Protein AF-A0A6B3GHY4-F1 (afdb_monomer_lite)

Radius of gyration: 17.7 Å; chains: 1; bounding box: 44×25×48 Å

Foldseek 3Di:
DDDDPPPDLVVLLVVLVVLLVVLVVVLVVLVVVLVVCVVVPHDPVCVVVSVVVNVVSVVSSVVSVVSNVCSVVVVD

Structure (mmCIF, N/CA/C/O backbone):
data_AF-A0A6B3GHY4-F1
#
_entry.id   AF-A0A6B3GHY4-F1
#
loop_
_atom_site.group_PDB
_atom_site.id
_atom_site.type_symbol
_atom_site.label_atom_id
_atom_site.label_alt_id
_atom_site.label_comp_id
_atom_site.label_asym_id
_atom_site.label_entity_id
_atom_site.label_seq_id
_atom_site.pdbx_PDB_ins_code
_atom_site.Cartn_x
_atom_site.Cartn_y
_atom_site.Cartn_z
_atom_site.occupancy
_atom_site.B_iso_or_equiv
_atom_site.auth_seq_id
_atom_site.auth_comp_id
_atom_site.auth_asym_id
_atom_site.auth_atom_id
_atom_site.pdbx_PDB_model_num
ATOM 1 N N . GLY A 1 1 ? 22.690 -13.499 -31.324 1.00 41.81 1 GLY A N 1
ATOM 2 C CA . GLY A 1 1 ? 23.147 -14.308 -30.186 1.00 41.81 1 GLY A CA 1
ATOM 3 C C . GLY A 1 1 ? 22.196 -14.031 -29.061 1.00 41.81 1 GLY A C 1
ATOM 4 O O . GLY A 1 1 ? 22.216 -12.927 -28.540 1.00 41.81 1 GLY A O 1
ATOM 5 N N . ASP A 1 2 ? 21.293 -14.976 -28.846 1.00 51.88 2 ASP A N 1
ATOM 6 C CA . ASP A 1 2 ? 20.100 -14.885 -28.008 1.00 51.88 2 ASP A CA 1
ATOM 7 C C . ASP A 1 2 ? 20.396 -14.578 -26.543 1.00 51.88 2 ASP A C 1
ATOM 9 O O . ASP A 1 2 ? 21.440 -14.965 -26.018 1.00 51.88 2 ASP A O 1
ATOM 13 N N . GLY A 1 3 ? 19.425 -13.964 -25.861 1.00 42.66 3 GLY A N 1
ATOM 14 C CA . GLY A 1 3 ? 19.425 -13.972 -24.402 1.00 42.66 3 GLY A CA 1
ATOM 15 C C . GLY A 1 3 ? 18.801 -12.757 -23.743 1.00 42.66 3 GLY A C 1
ATOM 16 O O . GLY A 1 3 ? 19.470 -12.055 -22.999 1.00 42.66 3 GLY A O 1
ATOM 17 N N . LEU A 1 4 ? 17.495 -12.589 -23.933 1.00 56.94 4 LEU A N 1
ATOM 18 C CA . LEU A 1 4 ? 16.619 -11.866 -23.013 1.00 56.94 4 LEU A CA 1
ATOM 19 C C . LEU A 1 4 ? 16.690 -10.324 -23.036 1.00 56.94 4 LEU A C 1
ATOM 21 O O . LEU A 1 4 ? 17.201 -9.689 -22.117 1.00 56.94 4 LEU A O 1
ATOM 25 N N . GLY A 1 5 ? 15.954 -9.716 -23.971 1.00 48.56 5 GLY A N 1
ATOM 26 C CA . GLY A 1 5 ? 15.418 -8.346 -23.846 1.00 48.56 5 GLY A CA 1
ATOM 27 C C . GLY A 1 5 ? 14.378 -8.173 -22.717 1.00 48.56 5 GLY A C 1
ATOM 28 O O . GLY A 1 5 ? 13.550 -7.275 -22.769 1.00 48.56 5 GLY A O 1
ATOM 29 N N . PHE A 1 6 ? 14.405 -9.040 -21.697 1.00 52.78 6 PHE A N 1
ATOM 30 C CA . PHE A 1 6 ? 13.508 -9.070 -20.533 1.00 52.78 6 PHE A CA 1
ATOM 31 C C . PHE A 1 6 ? 13.977 -8.164 -19.377 1.00 52.78 6 PHE A C 1
ATOM 33 O O . PHE A 1 6 ? 13.400 -8.218 -18.293 1.00 52.78 6 PHE A O 1
ATOM 40 N N . ARG A 1 7 ? 15.061 -7.393 -19.539 1.00 55.19 7 ARG A N 1
ATOM 41 C CA . ARG A 1 7 ? 15.861 -6.939 -18.388 1.00 55.19 7 ARG A CA 1
ATOM 42 C C . ARG A 1 7 ? 15.629 -5.530 -17.838 1.00 55.19 7 ARG A C 1
ATOM 44 O O . ARG A 1 7 ? 16.239 -5.235 -16.819 1.00 55.19 7 ARG A O 1
ATOM 51 N N . SER A 1 8 ? 14.731 -4.710 -18.377 1.00 56.56 8 SER A N 1
ATOM 52 C CA . SER A 1 8 ? 14.312 -3.486 -17.659 1.00 56.56 8 SER A CA 1
ATOM 53 C C . SER A 1 8 ? 12.803 -3.265 -17.710 1.00 56.56 8 SER A C 1
ATOM 55 O O . SER A 1 8 ? 12.155 -3.360 -16.672 1.00 56.56 8 SER A O 1
ATOM 57 N N . GLY A 1 9 ? 12.219 -3.128 -18.902 1.00 62.19 9 GLY A N 1
ATOM 58 C CA . GLY A 1 9 ? 10.795 -2.792 -19.024 1.00 62.19 9 GLY A CA 1
ATOM 59 C C . GLY A 1 9 ? 9.832 -3.937 -18.675 1.00 62.19 9 GLY A C 1
ATOM 60 O O . GLY A 1 9 ? 8.913 -3.765 -17.882 1.00 62.19 9 GLY A O 1
ATOM 61 N N . ALA A 1 10 ? 10.037 -5.147 -19.212 1.00 68.50 10 ALA A N 1
ATOM 62 C CA . ALA A 1 10 ? 9.048 -6.232 -19.089 1.00 68.50 10 ALA A CA 1
ATOM 63 C C . ALA A 1 10 ? 8.819 -6.711 -17.640 1.00 68.50 10 ALA A C 1
ATOM 65 O O . ALA A 1 10 ? 7.680 -6.963 -17.245 1.00 68.50 10 ALA A O 1
ATOM 66 N N . LEU A 1 11 ? 9.882 -6.810 -16.832 1.00 70.25 11 LEU A N 1
ATOM 67 C CA . LEU A 1 11 ? 9.760 -7.134 -15.405 1.00 70.25 11 LEU A CA 1
ATOM 68 C C . LEU A 1 11 ? 9.110 -5.990 -14.614 1.00 70.25 11 LEU A C 1
ATOM 70 O O . LEU A 1 11 ? 8.306 -6.265 -13.725 1.00 70.25 11 LEU A O 1
ATOM 74 N N . GLY A 1 12 ? 9.403 -4.733 -14.967 1.00 73.62 12 GLY A N 1
ATOM 75 C CA . GLY A 1 12 ? 8.765 -3.555 -14.380 1.00 73.62 12 GLY A CA 1
ATOM 76 C C . GLY A 1 12 ? 7.259 -3.499 -14.649 1.00 73.62 12 GLY A C 1
ATOM 77 O O . GLY A 1 12 ? 6.490 -3.225 -13.732 1.00 73.62 12 GLY A O 1
ATOM 78 N N . VAL A 1 13 ? 6.817 -3.860 -15.861 1.00 78.69 13 VAL A N 1
ATOM 79 C CA . VAL A 1 13 ? 5.385 -3.950 -16.204 1.00 78.69 13 VAL A CA 1
ATOM 80 C C . VAL A 1 13 ? 4.689 -5.033 -15.387 1.00 78.69 13 VAL A C 1
ATOM 82 O O . VAL A 1 13 ? 3.658 -4.767 -14.775 1.00 78.69 13 VAL A O 1
ATOM 85 N N . VAL A 1 14 ? 5.235 -6.254 -15.351 1.00 81.44 14 VAL A N 1
ATOM 86 C CA . VAL A 1 14 ? 4.612 -7.366 -14.609 1.00 81.44 14 VAL A CA 1
ATOM 87 C C . VAL A 1 14 ? 4.522 -7.034 -13.120 1.00 81.44 14 VAL A C 1
ATOM 89 O O . VAL A 1 14 ? 3.473 -7.238 -12.510 1.00 81.44 14 VAL A O 1
ATOM 92 N N . PHE A 1 15 ? 5.589 -6.474 -12.547 1.00 82.50 15 PHE A N 1
ATOM 93 C CA . PHE A 1 15 ? 5.591 -6.033 -11.158 1.00 82.50 15 PHE A CA 1
ATOM 94 C C . PHE A 1 15 ? 4.573 -4.912 -10.910 1.00 82.50 15 PHE A C 1
ATOM 96 O O . PHE A 1 15 ? 3.801 -5.006 -9.959 1.00 82.50 15 PHE A O 1
ATOM 103 N N . GLY A 1 16 ? 4.505 -3.909 -11.791 1.00 84.00 16 GLY A N 1
ATOM 104 C CA . GLY A 1 16 ? 3.540 -2.812 -11.701 1.00 84.00 16 GLY A CA 1
ATOM 105 C C . GLY A 1 16 ? 2.088 -3.293 -11.758 1.00 84.00 16 GLY A C 1
ATOM 106 O O . GLY A 1 16 ? 1.274 -2.890 -10.932 1.00 84.00 16 GLY A O 1
ATOM 107 N N . ILE A 1 17 ? 1.762 -4.222 -12.666 1.00 86.06 17 ILE A N 1
ATOM 108 C CA . ILE A 1 17 ? 0.415 -4.816 -12.760 1.00 86.06 17 ILE A CA 1
ATOM 109 C C . ILE A 1 17 ? 0.058 -5.534 -11.457 1.00 86.06 17 ILE A C 1
ATOM 111 O O . ILE A 1 17 ? -1.020 -5.317 -10.903 1.00 86.06 17 ILE A O 1
ATOM 115 N N . VAL A 1 18 ? 0.960 -6.381 -10.955 1.00 89.38 18 VAL A N 1
ATOM 116 C CA . VAL A 1 18 ? 0.738 -7.128 -9.710 1.00 89.38 18 VAL A CA 1
ATOM 117 C C . VAL A 1 18 ? 0.567 -6.168 -8.531 1.00 89.38 18 VAL A C 1
ATOM 119 O O . VAL A 1 18 ? -0.356 -6.340 -7.736 1.00 89.38 18 VAL A O 1
ATOM 122 N N . ALA A 1 19 ? 1.391 -5.124 -8.447 1.00 87.38 19 ALA A N 1
ATOM 123 C CA . ALA A 1 19 ? 1.308 -4.103 -7.411 1.00 87.38 19 ALA A CA 1
ATOM 124 C C . ALA A 1 19 ? -0.018 -3.322 -7.457 1.00 87.38 19 ALA A C 1
ATOM 126 O O . ALA A 1 19 ? -0.622 -3.107 -6.408 1.00 87.38 19 ALA A O 1
ATOM 127 N N . ILE A 1 20 ? -0.527 -2.968 -8.644 1.00 89.25 20 ILE A N 1
ATOM 128 C CA . ILE A 1 20 ? -1.836 -2.309 -8.804 1.00 89.25 20 ILE A CA 1
ATOM 129 C C . ILE A 1 20 ? -2.973 -3.221 -8.340 1.00 89.25 20 ILE A C 1
ATOM 131 O O . ILE A 1 20 ? -3.854 -2.774 -7.608 1.00 89.25 20 ILE A O 1
ATOM 135 N N . VAL A 1 21 ? -2.957 -4.500 -8.729 1.00 91.69 21 VAL A N 1
ATOM 136 C CA . VAL A 1 21 ? -3.999 -5.467 -8.336 1.00 91.69 21 VAL A CA 1
ATOM 137 C C . VAL A 1 21 ? -3.999 -5.687 -6.823 1.00 91.69 21 VAL A C 1
ATOM 139 O O . VAL A 1 21 ? -5.059 -5.667 -6.196 1.00 91.69 21 VAL A O 1
ATOM 142 N N . ILE A 1 22 ? -2.818 -5.846 -6.220 1.00 92.31 22 ILE A N 1
ATOM 143 C CA . ILE A 1 22 ? -2.669 -5.969 -4.766 1.00 92.31 22 ILE A CA 1
ATOM 144 C C . ILE A 1 22 ? -3.135 -4.686 -4.075 1.00 92.31 22 ILE A C 1
ATOM 146 O O . ILE A 1 22 ? -3.909 -4.758 -3.125 1.00 92.31 22 ILE A O 1
ATOM 150 N N . GLY A 1 23 ? -2.723 -3.518 -4.569 1.00 90.19 23 GLY A N 1
ATOM 151 C CA . GLY A 1 23 ? -3.143 -2.225 -4.038 1.00 90.19 23 GLY A CA 1
ATOM 152 C C . GLY A 1 23 ? -4.660 -2.054 -4.076 1.00 90.19 23 GLY A C 1
ATOM 153 O O . GLY A 1 23 ? -5.258 -1.681 -3.071 1.00 90.19 23 GLY A O 1
ATOM 154 N N . ALA A 1 24 ? -5.310 -2.402 -5.190 1.00 89.81 24 ALA A N 1
ATOM 155 C CA . ALA A 1 24 ? -6.764 -2.348 -5.322 1.00 89.81 24 ALA A CA 1
ATOM 156 C C . ALA A 1 24 ? -7.476 -3.298 -4.342 1.00 89.81 24 ALA A C 1
ATOM 158 O O . ALA A 1 24 ? -8.472 -2.914 -3.726 1.00 89.81 24 ALA A O 1
ATOM 159 N N . ALA A 1 25 ? -6.949 -4.511 -4.144 1.00 92.38 25 ALA A N 1
ATOM 160 C CA . ALA A 1 25 ? -7.468 -5.439 -3.142 1.00 92.38 25 ALA A CA 1
ATOM 161 C C . ALA A 1 25 ? -7.300 -4.886 -1.717 1.00 92.38 25 ALA A C 1
ATOM 163 O O . ALA A 1 25 ? -8.241 -4.930 -0.926 1.00 92.38 25 ALA A O 1
ATOM 164 N N . ILE A 1 26 ? -6.139 -4.302 -1.404 1.00 90.69 26 ILE A N 1
ATOM 165 C CA . ILE A 1 26 ? -5.873 -3.636 -0.124 1.00 90.69 26 ILE A CA 1
ATOM 166 C C . ILE A 1 26 ? -6.830 -2.459 0.078 1.00 90.69 26 ILE A C 1
ATOM 168 O O . ILE A 1 26 ? -7.374 -2.308 1.166 1.00 90.69 26 ILE A O 1
ATOM 172 N N . LEU A 1 27 ? -7.099 -1.651 -0.948 1.00 91.50 27 LEU A N 1
ATOM 173 C CA . LEU A 1 27 ? -8.048 -0.541 -0.860 1.00 91.50 27 LEU A CA 1
ATOM 174 C C . LEU A 1 27 ? -9.466 -1.041 -0.554 1.00 91.50 27 LEU A C 1
ATOM 176 O O . LEU A 1 27 ? -10.130 -0.497 0.324 1.00 91.50 27 LEU A O 1
ATOM 180 N N . ALA A 1 28 ? -9.912 -2.105 -1.225 1.00 90.38 28 ALA A N 1
ATOM 181 C CA . ALA A 1 28 ? -11.212 -2.720 -0.968 1.00 90.38 28 ALA A CA 1
ATOM 182 C C . ALA A 1 28 ? -11.318 -3.298 0.455 1.00 90.38 28 ALA A C 1
ATOM 184 O O . ALA A 1 28 ? -12.365 -3.184 1.092 1.00 90.38 28 ALA A O 1
ATOM 185 N N . LEU A 1 29 ? -10.235 -3.891 0.971 1.00 89.50 29 LEU A N 1
ATOM 186 C CA . LEU A 1 29 ? -10.161 -4.363 2.355 1.00 89.50 29 LEU A CA 1
ATOM 187 C C . LEU A 1 29 ? -10.190 -3.203 3.355 1.00 89.50 29 LEU A C 1
ATOM 189 O O . LEU A 1 29 ? -10.941 -3.281 4.323 1.00 89.50 29 LEU A O 1
ATOM 193 N N . ASN A 1 30 ? -9.452 -2.117 3.099 1.00 87.44 30 ASN A N 1
ATOM 194 C CA . ASN A 1 30 ? -9.496 -0.914 3.933 1.00 87.44 30 ASN A CA 1
ATOM 195 C C . ASN A 1 30 ? -10.914 -0.330 3.975 1.00 87.44 30 ASN A C 1
ATOM 197 O O . ASN A 1 30 ? -11.401 -0.013 5.053 1.00 87.44 30 ASN A O 1
ATOM 201 N N . PHE A 1 31 ? -11.607 -0.245 2.833 1.00 87.25 31 PHE A N 1
ATOM 202 C CA . PHE A 1 31 ? -12.999 0.218 2.788 1.00 87.25 31 PHE A CA 1
ATOM 203 C C . PHE A 1 31 ? -13.924 -0.641 3.652 1.00 87.25 31 PHE A C 1
ATOM 205 O O . PHE A 1 31 ? -14.694 -0.092 4.435 1.00 87.25 31 PHE A O 1
ATOM 212 N N . LYS A 1 32 ? -13.803 -1.972 3.565 1.00 87.38 32 LYS A N 1
ATOM 213 C CA . LYS A 1 32 ? -14.543 -2.894 4.439 1.00 87.38 32 LYS A CA 1
ATOM 214 C C . LYS A 1 32 ? -14.244 -2.664 5.913 1.00 87.38 32 LYS A C 1
ATOM 216 O O . LYS A 1 32 ? -15.160 -2.636 6.719 1.00 87.38 32 LYS A O 1
ATOM 221 N N . GLN A 1 33 ? -12.977 -2.460 6.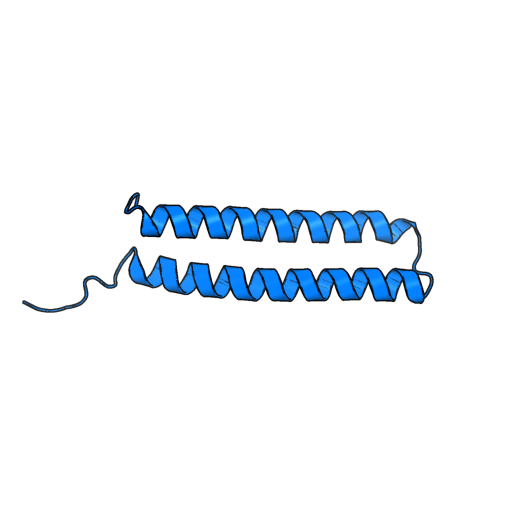259 1.00 82.62 33 GLN A N 1
ATOM 222 C CA . GLN A 1 33 ? -12.567 -2.192 7.635 1.00 82.62 33 GLN A CA 1
ATOM 223 C C . GLN A 1 33 ? -13.184 -0.900 8.183 1.00 82.62 33 GLN A C 1
ATOM 225 O O . GLN A 1 33 ? -13.574 -0.852 9.347 1.00 82.62 33 GLN A O 1
ATOM 230 N N . VAL A 1 34 ? -13.298 0.134 7.344 1.00 83.06 34 VAL A N 1
ATOM 231 C CA . VAL A 1 34 ? -13.982 1.383 7.706 1.00 83.06 34 VAL A CA 1
ATOM 232 C C . VAL A 1 34 ? -15.483 1.160 7.883 1.00 83.06 34 VAL A C 1
ATOM 234 O O . VAL A 1 34 ? -16.056 1.644 8.853 1.00 83.06 34 VAL A O 1
ATOM 237 N N . GLU A 1 35 ? -16.118 0.411 6.983 1.00 83.31 35 GLU A N 1
ATOM 238 C CA . GLU A 1 35 ? -17.553 0.108 7.041 1.00 83.31 35 GLU A CA 1
ATOM 239 C C . GLU A 1 35 ? -17.914 -0.717 8.288 1.00 83.31 35 GLU A C 1
ATOM 241 O O . GLU A 1 35 ? -18.837 -0.357 9.021 1.00 83.31 35 GLU A O 1
ATOM 246 N N . ASP A 1 36 ? -17.120 -1.748 8.594 1.00 82.88 36 ASP A N 1
ATOM 247 C CA . ASP A 1 36 ? -17.237 -2.533 9.823 1.00 82.88 36 ASP A CA 1
ATOM 248 C C . ASP A 1 36 ? -16.986 -1.653 11.059 1.00 82.88 36 ASP A C 1
ATOM 250 O O . ASP A 1 36 ? -17.756 -1.694 12.018 1.00 82.88 36 ASP A O 1
ATOM 254 N N . GLY A 1 37 ? -15.962 -0.793 11.038 1.00 77.75 37 GLY A N 1
ATOM 255 C CA . GLY A 1 37 ? -15.678 0.147 12.125 1.00 77.75 37 GLY A CA 1
ATOM 256 C C . GLY A 1 37 ? -16.864 1.064 12.441 1.00 77.75 37 GLY A C 1
ATOM 257 O O . GLY A 1 37 ? -17.238 1.213 13.603 1.00 77.75 37 GLY A O 1
ATOM 258 N N . ILE A 1 38 ? -17.520 1.613 11.416 1.00 76.19 38 ILE A N 1
ATOM 259 C CA . ILE A 1 38 ? -18.726 2.437 11.583 1.00 76.19 38 ILE A CA 1
ATOM 260 C C . ILE A 1 38 ? -19.895 1.592 12.118 1.00 76.19 38 ILE A C 1
ATOM 262 O O . ILE A 1 38 ? -20.606 2.035 13.021 1.00 76.19 38 ILE A O 1
ATOM 266 N N . ALA A 1 39 ? -20.082 0.367 11.612 1.00 78.50 39 ALA A N 1
ATOM 267 C CA . ALA A 1 39 ? -21.165 -0.530 12.023 1.00 78.50 39 ALA A CA 1
ATOM 268 C C . ALA A 1 39 ? -21.052 -0.998 13.487 1.00 78.50 39 ALA A C 1
ATOM 270 O O . ALA A 1 39 ? -22.070 -1.147 14.165 1.00 78.50 39 ALA A O 1
ATOM 271 N N . TYR A 1 40 ? -19.830 -1.190 13.991 1.00 77.38 40 TYR A N 1
ATOM 272 C CA . TYR A 1 40 ? -19.561 -1.554 15.387 1.00 77.38 40 TYR A CA 1
ATOM 273 C C . TYR A 1 40 ? -19.429 -0.341 16.329 1.00 77.38 40 TYR A C 1
ATOM 275 O O . TYR A 1 40 ? -19.225 -0.526 17.529 1.00 77.38 40 TYR A O 1
ATOM 283 N N . GLY A 1 41 ? -19.590 0.890 15.825 1.00 71.56 41 GLY A N 1
ATOM 284 C CA . GLY A 1 41 ? -19.542 2.114 16.630 1.00 71.56 41 GLY A CA 1
ATOM 285 C C . GLY A 1 41 ? -18.132 2.508 17.076 1.00 71.56 41 GLY A C 1
ATOM 286 O O . GLY A 1 41 ? -17.963 2.987 18.198 1.00 71.56 41 GLY A O 1
ATOM 287 N N . ALA A 1 42 ? -17.124 2.275 16.228 1.00 69.50 42 ALA A N 1
ATOM 288 C CA . ALA A 1 42 ? -15.733 2.609 16.510 1.00 69.50 42 ALA A CA 1
ATOM 289 C C . ALA A 1 42 ? -15.563 4.092 16.910 1.00 69.50 42 ALA A C 1
ATOM 291 O O . ALA A 1 42 ? -16.307 4.956 16.432 1.00 69.50 42 ALA A O 1
ATOM 292 N N . PRO A 1 43 ? -14.597 4.410 17.795 1.00 65.06 43 PRO A N 1
ATOM 293 C CA . PRO A 1 43 ? -14.378 5.769 18.270 1.00 65.06 43 PRO A CA 1
ATOM 294 C C . PRO A 1 43 ? -14.122 6.732 17.108 1.00 65.06 43 PRO A C 1
ATOM 296 O O . PRO A 1 43 ? -13.299 6.471 16.234 1.00 65.06 43 PRO A O 1
ATOM 299 N N . ARG A 1 44 ? -14.771 7.900 17.150 1.00 64.50 44 ARG A N 1
ATOM 300 C CA . ARG A 1 44 ? -14.643 8.979 16.149 1.00 64.50 44 ARG A CA 1
ATOM 301 C C . ARG A 1 44 ? -13.199 9.447 15.919 1.00 64.50 44 ARG A C 1
ATOM 303 O O . ARG A 1 44 ? -12.870 10.029 14.892 1.00 64.50 44 ARG A O 1
ATOM 310 N N . GLU A 1 45 ? -12.338 9.200 16.898 1.00 68.12 45 GLU A N 1
ATOM 311 C CA . GLU A 1 45 ? -10.908 9.501 16.874 1.00 68.12 45 GLU A CA 1
ATOM 312 C C . GLU A 1 45 ? -10.102 8.533 16.001 1.00 68.12 45 GLU A C 1
ATOM 314 O O . GLU A 1 45 ? -8.957 8.828 15.699 1.00 68.12 45 GLU A O 1
ATOM 319 N N . GLU A 1 46 ? -10.653 7.404 15.559 1.00 72.88 46 GLU A N 1
ATOM 320 C CA . GLU A 1 46 ? -9.967 6.495 14.628 1.00 72.88 46 GLU A CA 1
ATOM 321 C C . GLU A 1 46 ? -10.358 6.757 13.164 1.00 72.88 46 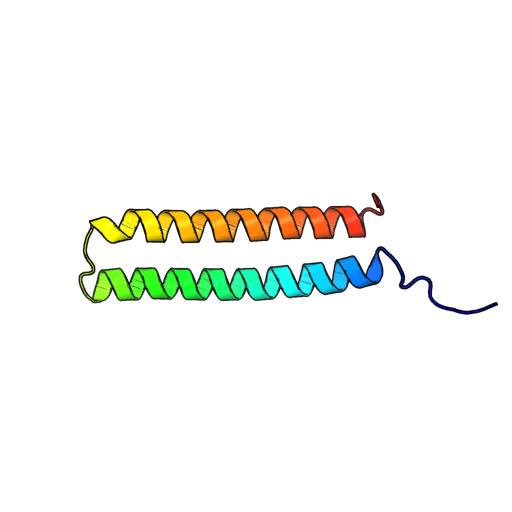GLU A C 1
ATOM 323 O O . GLU A 1 46 ? -9.639 6.370 12.240 1.00 72.88 46 GLU A O 1
ATOM 328 N N . GLU A 1 47 ? -11.441 7.511 12.935 1.00 77.12 47 GLU A N 1
ATOM 329 C CA . GLU A 1 47 ? -11.938 7.860 11.598 1.00 77.12 47 GLU A CA 1
ATOM 330 C C . GLU A 1 47 ? -10.903 8.648 10.778 1.00 77.12 47 GLU A C 1
ATOM 332 O O . GLU A 1 47 ? -10.768 8.431 9.572 1.00 77.12 47 GLU A O 1
ATOM 337 N N . TRP A 1 48 ? -10.130 9.539 11.412 1.00 82.19 48 TRP A N 1
ATOM 338 C CA . TRP A 1 48 ? -9.124 10.341 10.703 1.00 82.19 48 TRP A CA 1
ATOM 339 C C . TRP A 1 48 ? -7.931 9.499 10.232 1.00 82.19 48 TRP A C 1
ATOM 341 O O . TRP A 1 48 ? -7.426 9.721 9.130 1.00 82.19 48 TRP A O 1
ATOM 351 N N . LEU A 1 49 ? -7.508 8.507 11.026 1.00 83.50 49 LEU A N 1
ATOM 352 C CA . LEU A 1 49 ? -6.449 7.565 10.648 1.00 83.50 49 LEU A CA 1
ATOM 353 C C . LEU A 1 49 ? -6.918 6.640 9.529 1.00 83.50 49 LEU A C 1
ATOM 355 O O . LEU A 1 49 ? -6.178 6.406 8.573 1.00 83.50 49 LEU A O 1
ATOM 359 N N . ALA A 1 50 ? -8.160 6.166 9.615 1.00 85.06 50 ALA A N 1
ATOM 360 C CA . ALA A 1 50 ? -8.778 5.351 8.582 1.00 85.06 50 ALA A CA 1
ATOM 361 C C . ALA A 1 50 ? -8.877 6.104 7.242 1.00 85.06 50 ALA A C 1
ATOM 363 O O . ALA A 1 50 ? -8.460 5.592 6.200 1.00 85.06 50 ALA A O 1
ATOM 364 N N . ALA A 1 51 ? -9.343 7.357 7.264 1.00 86.25 51 ALA A N 1
ATOM 365 C CA . ALA A 1 51 ? -9.401 8.214 6.080 1.00 86.25 51 ALA A CA 1
ATOM 366 C C . ALA A 1 51 ? -8.004 8.504 5.498 1.00 86.25 51 ALA A C 1
ATOM 368 O O . ALA A 1 51 ? -7.810 8.496 4.278 1.00 86.25 51 ALA A O 1
ATOM 369 N N . PHE A 1 52 ? -7.002 8.709 6.356 1.00 89.25 52 PHE A N 1
ATOM 370 C CA . PHE A 1 52 ? -5.619 8.880 5.920 1.00 89.25 52 PHE A CA 1
ATOM 371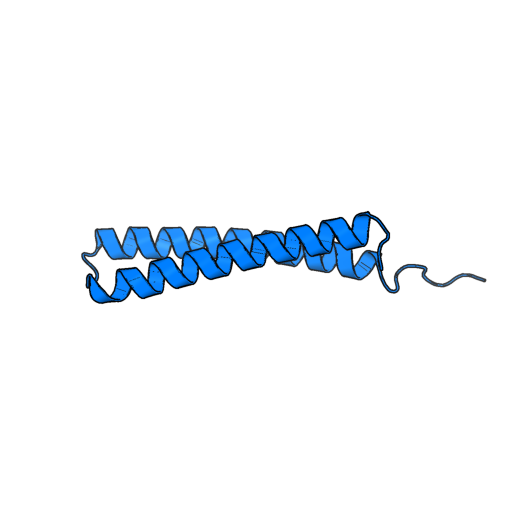 C C . PHE A 1 52 ? -5.073 7.611 5.244 1.00 89.25 52 PHE A C 1
ATOM 373 O O . PHE A 1 52 ? -4.550 7.686 4.135 1.00 89.25 52 PHE A O 1
ATOM 380 N N . GLY A 1 53 ? -5.265 6.431 5.838 1.00 87.88 53 GLY A N 1
ATOM 381 C CA . GLY A 1 53 ? -4.842 5.157 5.245 1.00 87.88 53 GLY A CA 1
ATOM 382 C C . GLY A 1 53 ? -5.488 4.878 3.882 1.00 87.88 53 GLY A C 1
ATOM 383 O O . GLY A 1 53 ? -4.807 4.456 2.940 1.00 87.88 53 GLY A O 1
ATOM 384 N N . LEU A 1 54 ? -6.779 5.195 3.736 1.00 89.88 54 LEU A N 1
ATOM 385 C CA . LEU A 1 54 ? -7.500 5.098 2.463 1.00 89.88 54 LEU A CA 1
ATOM 386 C C . LEU A 1 54 ? -6.903 6.014 1.387 1.00 89.88 54 LEU A C 1
ATOM 388 O O . LEU A 1 54 ? -6.656 5.571 0.264 1.00 89.88 54 LEU A O 1
ATOM 392 N N . THR A 1 55 ? -6.634 7.279 1.723 1.00 91.75 55 THR A N 1
ATOM 393 C CA . THR A 1 55 ? -6.060 8.241 0.767 1.00 91.75 55 THR A CA 1
ATOM 394 C C . THR A 1 55 ? -4.625 7.888 0.380 1.00 91.75 55 THR A C 1
ATOM 396 O O . THR A 1 55 ? -4.291 7.958 -0.800 1.00 91.75 55 THR A O 1
ATOM 399 N N . VAL A 1 56 ? -3.796 7.423 1.319 1.00 92.81 56 VAL A N 1
ATOM 400 C CA . VAL A 1 56 ? -2.436 6.937 1.025 1.00 92.81 56 VAL A CA 1
ATOM 401 C C . VAL A 1 56 ? -2.473 5.736 0.081 1.00 92.81 56 VAL A C 1
ATOM 403 O O . VAL A 1 56 ? -1.722 5.700 -0.893 1.00 92.81 56 VAL A O 1
ATOM 406 N N . THR A 1 57 ? -3.380 4.784 0.315 1.00 90.94 57 THR A N 1
ATOM 407 C CA . THR A 1 57 ? -3.545 3.612 -0.560 1.00 90.94 57 THR A CA 1
ATOM 408 C C . THR A 1 57 ? -3.991 4.027 -1.966 1.00 90.94 57 THR A C 1
ATOM 410 O O . THR A 1 57 ? -3.467 3.523 -2.959 1.00 90.94 57 THR A O 1
ATOM 413 N N . LEU A 1 58 ? -4.906 4.995 -2.074 1.00 91.31 58 LEU A N 1
ATOM 414 C CA . LEU A 1 58 ? -5.347 5.544 -3.358 1.00 91.31 58 LEU A CA 1
ATOM 415 C C . LEU A 1 58 ? -4.203 6.237 -4.115 1.00 91.31 58 LEU A C 1
ATOM 417 O O . LEU A 1 58 ? -4.008 5.988 -5.305 1.00 91.31 58 LEU A O 1
ATOM 421 N N . VAL A 1 59 ? -3.434 7.087 -3.427 1.00 94.12 59 VAL A N 1
ATOM 422 C CA . VAL A 1 59 ? -2.284 7.796 -4.010 1.00 94.12 59 VAL A CA 1
ATOM 423 C C . VAL A 1 59 ? -1.202 6.812 -4.448 1.00 94.12 59 VAL A C 1
ATOM 425 O O . VAL A 1 59 ? -0.626 6.986 -5.520 1.00 94.12 59 VAL A O 1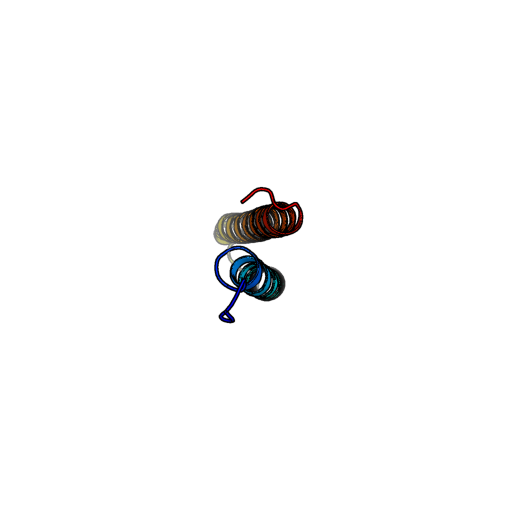
ATOM 428 N N . TRP A 1 60 ? -0.956 5.751 -3.675 1.00 91.38 60 TRP A N 1
ATOM 429 C CA . TRP A 1 60 ? -0.039 4.687 -4.081 1.00 91.38 60 TRP A CA 1
ATOM 430 C C . TRP A 1 60 ? -0.476 4.084 -5.414 1.00 91.38 60 TRP A C 1
ATOM 432 O O . TRP A 1 60 ? 0.303 4.100 -6.366 1.00 91.38 60 TRP A O 1
ATOM 442 N N . ILE A 1 61 ? -1.710 3.577 -5.511 1.00 91.81 61 ILE A N 1
ATOM 443 C CA . ILE A 1 61 ? -2.212 2.933 -6.738 1.00 91.81 61 ILE A CA 1
ATOM 444 C C . ILE A 1 61 ? -2.112 3.886 -7.933 1.00 91.81 61 ILE A C 1
ATOM 446 O O . ILE A 1 61 ? -1.749 3.465 -9.030 1.00 91.81 61 ILE A O 1
ATOM 450 N N . TYR A 1 62 ? -2.385 5.175 -7.717 1.00 92.56 62 TYR A N 1
ATOM 451 C CA . TYR A 1 62 ? -2.227 6.203 -8.739 1.00 92.56 62 TYR A CA 1
ATOM 452 C C . TYR A 1 62 ? -0.779 6.313 -9.241 1.00 92.56 62 TYR A C 1
ATOM 454 O O . TYR A 1 62 ? -0.546 6.280 -10.449 1.00 92.56 62 TYR A O 1
ATOM 462 N N . ILE A 1 63 ? 0.202 6.386 -8.338 1.00 91.25 63 ILE A N 1
ATOM 463 C CA . ILE A 1 63 ? 1.623 6.450 -8.708 1.00 91.25 63 ILE A CA 1
ATOM 464 C C . ILE A 1 63 ? 2.065 5.163 -9.414 1.00 91.25 63 ILE A C 1
ATOM 466 O O . ILE A 1 63 ? 2.805 5.229 -10.392 1.00 91.25 63 ILE A O 1
ATOM 470 N N . GLU A 1 64 ? 1.600 3.998 -8.963 1.00 89.69 64 GLU A N 1
ATOM 471 C CA . GLU A 1 64 ? 1.941 2.722 -9.597 1.00 89.69 64 GLU A CA 1
ATOM 472 C C . GLU A 1 64 ? 1.343 2.615 -11.009 1.00 89.69 64 GLU A C 1
ATOM 474 O O . GLU A 1 64 ? 2.014 2.139 -11.924 1.00 89.69 64 GLU A O 1
ATOM 479 N N . MET A 1 65 ? 0.129 3.138 -11.229 1.00 86.75 65 MET A N 1
ATOM 480 C CA . MET A 1 65 ? -0.433 3.281 -12.576 1.00 86.75 65 MET A CA 1
ATOM 481 C C . MET A 1 65 ? 0.397 4.223 -13.447 1.00 86.75 65 MET A C 1
ATOM 483 O O . MET A 1 65 ? 0.672 3.885 -14.595 1.00 86.75 65 MET A O 1
ATOM 487 N N . LEU A 1 66 ? 0.829 5.375 -12.922 1.00 88.94 66 LEU A N 1
ATOM 488 C CA . LEU A 1 66 ? 1.705 6.285 -13.666 1.00 88.94 66 LEU A CA 1
ATOM 489 C C . LEU A 1 66 ? 3.037 5.619 -14.027 1.00 88.94 66 LEU A C 1
ATOM 491 O O . LEU A 1 66 ? 3.487 5.747 -15.162 1.00 88.94 66 LEU A O 1
ATOM 495 N N . ARG A 1 67 ? 3.638 4.864 -13.099 1.00 84.62 67 ARG A N 1
ATOM 496 C CA . ARG A 1 67 ? 4.859 4.089 -13.353 1.00 84.62 67 ARG A CA 1
ATOM 497 C C . ARG A 1 67 ? 4.632 3.048 -14.446 1.00 84.62 67 ARG A C 1
ATOM 499 O O . ARG A 1 67 ? 5.449 2.932 -15.351 1.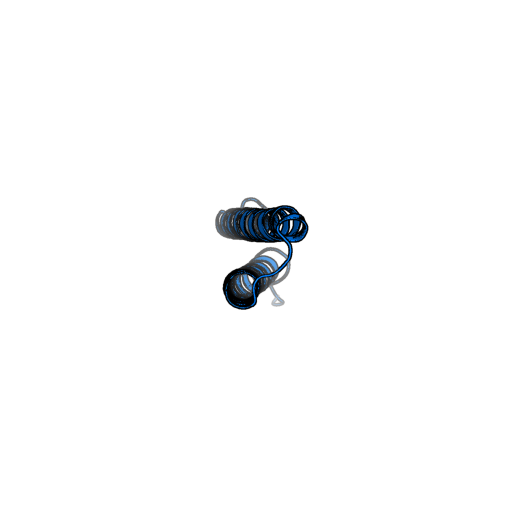00 84.62 67 ARG A O 1
ATOM 506 N N . LEU A 1 68 ? 3.521 2.316 -14.397 1.00 83.94 68 LEU A N 1
ATOM 507 C CA . LEU A 1 68 ? 3.186 1.325 -15.417 1.00 83.94 68 LEU A CA 1
ATOM 508 C C . LEU A 1 68 ? 3.030 1.977 -16.797 1.00 83.94 68 LEU A C 1
ATOM 510 O O . LEU A 1 68 ? 3.551 1.461 -17.784 1.00 83.94 68 LEU A O 1
ATOM 514 N N . VAL A 1 69 ? 2.349 3.123 -16.866 1.00 83.06 69 VAL A N 1
ATOM 515 C CA . VAL A 1 69 ? 2.181 3.892 -18.107 1.00 83.06 69 VAL A CA 1
ATOM 516 C C . VAL A 1 69 ? 3.518 4.433 -18.624 1.00 83.06 69 VAL A C 1
ATOM 518 O O . VAL A 1 69 ? 3.735 4.398 -19.833 1.00 83.06 69 VAL A O 1
ATOM 521 N N . ALA A 1 70 ? 4.424 4.881 -17.751 1.00 80.88 70 ALA A N 1
ATOM 522 C CA . ALA A 1 70 ? 5.765 5.327 -18.136 1.00 80.88 70 ALA A CA 1
ATOM 523 C C . ALA A 1 70 ? 6.588 4.187 -18.766 1.00 80.88 70 ALA A C 1
ATOM 525 O O 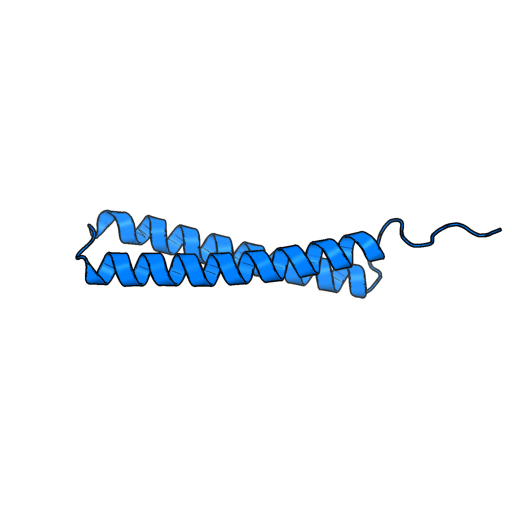. ALA A 1 70 ? 7.091 4.338 -19.879 1.00 80.88 70 ALA A O 1
ATOM 526 N N . ILE A 1 71 ? 6.601 3.009 -18.130 1.00 76.00 71 ILE A N 1
ATOM 527 C CA . ILE A 1 71 ? 7.307 1.822 -18.641 1.00 76.00 71 ILE A CA 1
ATOM 528 C C . ILE A 1 71 ? 6.713 1.363 -19.986 1.00 76.00 71 ILE A C 1
ATOM 530 O O . ILE A 1 71 ? 7.443 0.998 -20.906 1.00 76.00 71 ILE A O 1
ATOM 534 N N . LEU A 1 72 ? 5.382 1.402 -20.139 1.00 72.50 72 LEU A N 1
ATOM 535 C CA . LEU A 1 72 ? 4.719 1.093 -21.415 1.00 72.50 72 LEU A CA 1
ATOM 536 C C . LEU A 1 72 ? 4.982 2.143 -22.502 1.00 72.50 72 LEU A C 1
ATOM 538 O O . LEU A 1 72 ? 4.976 1.801 -23.684 1.00 72.50 72 LEU A O 1
ATOM 542 N N . SER A 1 73 ? 5.201 3.401 -22.117 1.00 76.00 73 SER A N 1
ATOM 543 C CA . SER A 1 73 ? 5.515 4.493 -23.046 1.00 76.00 73 SER A CA 1
ATOM 544 C C . SER A 1 73 ? 6.973 4.462 -23.521 1.00 76.00 73 SER A C 1
ATOM 546 O O . SER A 1 73 ? 7.337 5.248 -24.392 1.00 76.00 73 SER A O 1
ATOM 548 N N . GLY A 1 74 ? 7.787 3.531 -23.009 1.00 63.81 74 GLY A N 1
ATOM 549 C CA . GLY A 1 74 ? 9.194 3.375 -23.378 1.00 63.81 74 GLY A CA 1
ATOM 550 C C . GLY A 1 74 ? 10.106 4.468 -22.822 1.00 63.81 74 GLY A C 1
ATOM 551 O O . GLY A 1 74 ? 11.215 4.616 -23.325 1.00 63.81 74 GLY A O 1
ATOM 552 N N . ASP A 1 75 ? 9.641 5.221 -21.821 1.00 56.72 75 ASP A N 1
ATOM 553 C CA . ASP A 1 75 ? 10.392 6.288 -21.147 1.00 56.72 75 ASP A CA 1
ATOM 554 C C . ASP A 1 75 ? 11.092 5.732 -19.888 1.00 56.72 75 ASP A C 1
ATOM 556 O O . ASP A 1 75 ? 10.864 6.198 -18.773 1.00 56.72 75 ASP A O 1
ATOM 560 N N . ASP A 1 76 ? 11.890 4.672 -20.089 1.00 52.69 76 ASP A N 1
ATOM 561 C CA . ASP A 1 76 ? 12.882 4.138 -19.135 1.00 52.69 76 ASP A CA 1
ATOM 562 C C . ASP A 1 76 ? 14.305 4.500 -19.600 1.00 52.69 76 ASP A C 1
ATOM 564 O O . ASP A 1 76 ? 14.621 4.261 -20.793 1.00 52.69 76 ASP A O 1
#

Sequence (76 aa):
GDGLGFRSGALGVVFGIVAIVIGAAILALNFKQVEDGIAYGAPREEEWLAAFGLTVTLVWIYIEMLRLVAILSGDD

pLDDT: mean 78.92, std 13.35, range [41.81, 94.12]

Secondary structure (DSSP, 8-state):
----S-TTHHHHHHHHHHHHHHHHHHHHHHHHHHHHHHHTT--TTTHHHHHHHHHHHHHHHHHHHHHHHHHHTT--